Protein AF-A0A167T8W3-F1 (afdb_monomer_lite)

Foldseek 3Di:
DVVVVVQVVCCVVQVAHVVLVVVLVVVCPPFDLLDLVRQLVSVVSVCVRSVHDDDPVNSVVSSCCSNVVVPPVPVVVVVVVVPPD

pLDDT: mean 78.42, std 10.74, range [47.06, 90.25]

Organism: NCBI:txid294699

Radius of gyration: 16.36 Å; chains: 1; bounding box: 42×39×31 Å

InterPro domains:
  IPR025942 Stage VI sporulation protein F [PF14069] (7-78)

Sequence (85 aa):
MMDNQFFKNVEKKTGVNMKDILELANSLQHANFKDEQTVRGVIKRVAQIANRKVPKELEDKIVQTIIQNGKQLDFNTIANMINKK

Secondary structure (DSSP, 8-state):
--HHHHHHHHHHHH---HHHHHHHHHHHTT--TTSHHHHHHHHHHHHHHTT----HHHHHHHHHHHHHTTT---HHHHHHHHS--

Structure (mmCIF, N/CA/C/O backbone):
data_AF-A0A167T8W3-F1
#
_entry.id   AF-A0A167T8W3-F1
#
loop_
_atom_site.group_PDB
_atom_site.id
_atom_site.type_symbol
_atom_site.label_atom_id
_atom_site.label_alt_id
_atom_site.label_comp_id
_atom_site.label_asym_id
_atom_site.label_entity_id
_atom_site.label_seq_id
_atom_site.pdbx_PDB_ins_code
_atom_site.Cartn_x
_atom_site.Cartn_y
_atom_site.Cartn_z
_atom_site.occupancy
_atom_site.B_iso_or_equiv
_atom_site.auth_seq_id
_atom_site.auth_comp_id
_atom_site.auth_asym_id
_atom_site.auth_atom_id
_atom_site.pdbx_PDB_model_num
ATOM 1 N N . MET A 1 1 ? -2.110 -27.013 0.318 1.00 52.47 1 MET A N 1
ATOM 2 C CA . MET A 1 1 ? -2.892 -26.974 1.582 1.00 52.47 1 MET A CA 1
ATOM 3 C C . MET A 1 1 ? -2.361 -25.953 2.602 1.00 52.47 1 MET A C 1
ATOM 5 O O . MET A 1 1 ? -3.121 -25.589 3.490 1.00 52.47 1 MET A O 1
ATOM 9 N N . MET A 1 2 ? -1.121 -25.450 2.475 1.00 51.12 2 MET A N 1
ATOM 10 C CA . MET A 1 2 ? -0.550 -24.420 3.369 1.00 51.12 2 MET A CA 1
ATOM 11 C C . MET A 1 2 ? -1.120 -23.001 3.162 1.00 51.12 2 MET A C 1
ATOM 13 O O . MET A 1 2 ? -1.238 -22.251 4.127 1.00 51.12 2 MET A O 1
ATOM 17 N N . ASP A 1 3 ? -1.558 -22.656 1.948 1.00 60.22 3 ASP A N 1
ATOM 18 C CA . ASP A 1 3 ? -2.154 -21.351 1.613 1.00 60.22 3 ASP A CA 1
ATOM 19 C C . ASP A 1 3 ? -3.368 -20.965 2.476 1.00 60.22 3 ASP A C 1
ATOM 21 O O . ASP A 1 3 ? -3.494 -19.833 2.941 1.00 60.22 3 ASP A O 1
ATOM 25 N N . ASN A 1 4 ? -4.242 -21.926 2.786 1.00 67.06 4 ASN A N 1
ATOM 26 C CA . ASN A 1 4 ? -5.501 -21.639 3.477 1.00 67.06 4 ASN A CA 1
ATOM 27 C C . ASN A 1 4 ? -5.326 -21.115 4.910 1.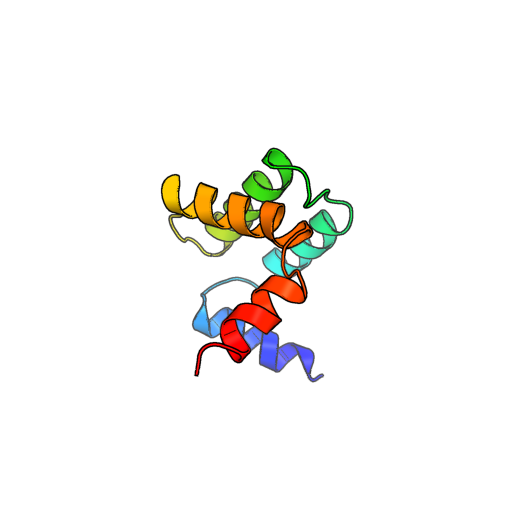00 67.06 4 ASN A C 1
ATOM 29 O O . ASN A 1 4 ? -6.213 -20.422 5.404 1.00 67.06 4 ASN A O 1
ATOM 33 N N . GLN A 1 5 ? -4.238 -21.454 5.606 1.00 79.19 5 GLN A N 1
ATOM 34 C CA . GLN A 1 5 ? -4.014 -20.995 6.985 1.00 79.19 5 GLN A CA 1
ATOM 35 C C . GLN A 1 5 ? -3.536 -19.543 7.018 1.00 79.19 5 GLN A C 1
ATOM 37 O O . GLN A 1 5 ? -4.035 -18.748 7.815 1.00 79.19 5 GLN A O 1
ATOM 42 N N . PHE A 1 6 ? -2.619 -19.182 6.119 1.00 79.62 6 PHE A N 1
ATOM 43 C CA . PHE A 1 6 ? -2.169 -17.804 5.962 1.00 79.62 6 PHE A CA 1
ATOM 44 C C . PHE A 1 6 ? -3.343 -16.895 5.577 1.00 79.62 6 PHE A C 1
ATOM 46 O O . PHE A 1 6 ? -3.611 -15.909 6.264 1.00 79.62 6 PHE A O 1
ATOM 53 N N . PHE A 1 7 ? -4.114 -17.293 4.561 1.00 78.00 7 PHE A N 1
ATOM 54 C CA . PHE A 1 7 ? -5.266 -16.536 4.078 1.00 78.00 7 PHE A CA 1
ATOM 55 C C . PHE A 1 7 ? -6.349 -16.339 5.140 1.00 78.00 7 PHE A C 1
ATOM 57 O O . PHE A 1 7 ? -6.781 -15.210 5.372 1.00 78.00 7 PHE A O 1
ATOM 64 N N . LYS A 1 8 ? -6.714 -17.401 5.871 1.00 80.38 8 LYS A N 1
ATOM 65 C CA . LYS A 1 8 ? -7.678 -17.311 6.979 1.00 80.38 8 LYS A CA 1
ATOM 66 C C . LYS A 1 8 ? -7.192 -16.417 8.115 1.00 80.38 8 LYS A C 1
ATOM 68 O O . LYS A 1 8 ? -7.997 -15.725 8.731 1.00 80.38 8 LYS A O 1
ATOM 73 N N . ASN A 1 9 ? -5.897 -16.430 8.423 1.00 83.75 9 ASN A N 1
ATOM 74 C CA . ASN A 1 9 ? -5.347 -15.598 9.490 1.00 83.75 9 ASN A CA 1
ATOM 75 C C . ASN A 1 9 ? -5.314 -14.119 9.110 1.00 83.75 9 ASN A C 1
ATOM 77 O O . ASN A 1 9 ? -5.561 -13.276 9.970 1.00 83.75 9 ASN A O 1
ATOM 81 N N . VAL A 1 10 ? -5.028 -13.799 7.848 1.00 81.06 10 VAL A N 1
ATOM 82 C CA . VAL A 1 10 ? -5.114 -12.423 7.355 1.00 81.06 10 VAL A CA 1
ATOM 83 C C . VAL A 1 10 ? -6.568 -11.965 7.360 1.00 81.06 10 VAL A C 1
ATOM 85 O O . VAL A 1 10 ? -6.849 -10.965 8.007 1.00 81.06 10 VAL A O 1
ATOM 88 N N . GLU A 1 11 ? -7.494 -12.729 6.772 1.00 82.06 11 GLU A N 1
ATOM 89 C CA . GLU A 1 11 ? -8.931 -12.410 6.764 1.00 82.06 11 GLU A CA 1
ATOM 90 C C . GLU A 1 11 ? -9.479 -12.179 8.180 1.00 82.06 11 GLU A C 1
ATOM 92 O O . GLU A 1 11 ? -10.130 -11.170 8.436 1.00 82.06 11 GLU A O 1
ATOM 97 N N . LYS A 1 12 ? -9.131 -13.035 9.150 1.00 83.62 12 LYS A N 1
ATOM 98 C CA . LYS A 1 12 ? -9.531 -12.853 10.557 1.00 83.62 12 LYS A CA 1
ATOM 99 C C . LYS A 1 12 ? -8.941 -11.604 11.213 1.00 83.62 12 LYS A C 1
ATOM 101 O O . LYS A 1 12 ? -9.587 -11.013 12.072 1.00 83.62 12 LYS A O 1
ATOM 106 N N . LYS A 1 13 ? -7.704 -11.231 10.876 1.00 81.00 13 LYS A N 1
ATOM 107 C CA . LYS A 1 13 ? -7.006 -10.090 11.493 1.00 81.00 13 LYS A CA 1
ATOM 108 C C . LYS A 1 13 ? -7.389 -8.756 10.866 1.00 81.00 13 LYS A C 1
ATOM 110 O O . LYS A 1 13 ? -7.405 -7.742 11.5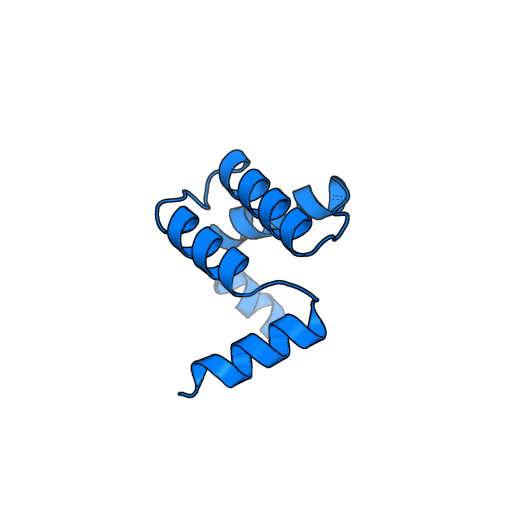59 1.00 81.00 13 LYS A O 1
ATOM 115 N N . THR A 1 14 ? -7.640 -8.742 9.563 1.00 76.00 14 THR A N 1
ATOM 116 C CA . THR A 1 14 ? -7.874 -7.514 8.798 1.00 76.00 14 THR A CA 1
ATOM 117 C C . THR A 1 14 ? -9.341 -7.320 8.429 1.00 76.00 14 THR A C 1
ATOM 119 O O . THR A 1 14 ? -9.721 -6.196 8.116 1.00 76.00 14 THR A O 1
ATOM 122 N N . GLY A 1 15 ? -10.165 -8.372 8.498 1.00 78.62 15 GLY A N 1
ATOM 123 C CA . GLY A 1 15 ? -11.561 -8.366 8.049 1.00 78.62 15 GLY A CA 1
ATOM 124 C C . GLY A 1 15 ? -11.713 -8.379 6.525 1.00 78.62 15 GLY A C 1
ATOM 125 O O . GLY A 1 15 ? -12.797 -8.118 6.017 1.00 78.62 15 GLY A O 1
ATOM 126 N N . VAL A 1 16 ? -10.623 -8.631 5.800 1.00 82.75 16 VAL A N 1
ATOM 127 C CA . VAL A 1 16 ? -10.546 -8.543 4.339 1.00 82.75 16 VAL A CA 1
ATOM 128 C C . VAL A 1 16 ? -10.836 -9.898 3.709 1.00 82.75 16 VAL A C 1
ATOM 130 O O . VAL A 1 16 ? -10.168 -10.874 4.048 1.00 82.75 16 VAL A O 1
ATOM 133 N N . ASN A 1 17 ? -11.748 -9.943 2.735 1.00 84.31 17 ASN A N 1
ATOM 134 C CA . ASN A 1 17 ? -12.027 -11.161 1.983 1.00 84.31 17 ASN A CA 1
ATOM 135 C C . ASN A 1 17 ? -10.853 -11.514 1.061 1.00 84.31 17 ASN A C 1
ATOM 137 O O . ASN A 1 17 ? -10.419 -10.711 0.230 1.00 84.31 17 ASN A O 1
ATOM 141 N N . MET A 1 18 ? -10.345 -12.738 1.186 1.00 82.75 18 MET A N 1
ATOM 142 C CA . MET A 1 18 ? -9.199 -13.166 0.384 1.00 82.75 18 MET A CA 1
ATOM 143 C C . MET A 1 18 ? -9.500 -13.328 -1.101 1.00 82.75 18 MET A C 1
ATOM 145 O O . MET A 1 18 ? -8.601 -13.163 -1.923 1.00 82.75 18 MET A O 1
ATOM 149 N N . LYS A 1 19 ? -10.758 -13.579 -1.463 1.00 84.38 19 LYS A N 1
ATOM 150 C CA . LYS A 1 19 ? -11.179 -13.617 -2.862 1.00 84.38 19 LYS A CA 1
ATOM 151 C C . LYS A 1 19 ? -10.961 -12.260 -3.538 1.00 84.38 19 LYS A C 1
ATOM 153 O O . LYS A 1 19 ? -10.316 -12.209 -4.580 1.00 84.38 19 LYS A O 1
ATOM 158 N N . ASP A 1 20 ? -11.383 -11.174 -2.891 1.00 84.00 20 ASP A N 1
ATOM 159 C CA . ASP A 1 20 ? -11.229 -9.812 -3.420 1.00 84.00 20 ASP A CA 1
ATOM 160 C C . ASP A 1 20 ? -9.751 -9.419 -3.556 1.00 84.00 20 ASP A C 1
ATOM 162 O O . ASP A 1 20 ? -9.355 -8.769 -4.523 1.00 84.00 20 ASP A O 1
ATOM 166 N N . ILE A 1 21 ? -8.907 -9.854 -2.613 1.00 81.12 21 ILE A N 1
ATOM 167 C CA . ILE A 1 21 ? -7.455 -9.638 -2.674 1.00 81.12 21 ILE A CA 1
ATOM 168 C C . ILE A 1 21 ? -6.818 -10.413 -3.829 1.00 81.12 21 ILE A C 1
ATOM 170 O O . ILE A 1 21 ? -5.952 -9.868 -4.511 1.00 81.12 21 ILE A O 1
ATOM 174 N N . LEU A 1 22 ? -7.234 -11.656 -4.073 1.00 85.81 22 LEU A N 1
ATOM 175 C CA . LEU A 1 22 ? -6.730 -12.462 -5.187 1.00 85.81 22 LEU A CA 1
ATOM 176 C C . LEU A 1 22 ? -7.186 -11.911 -6.544 1.00 85.81 22 LEU A C 1
ATOM 178 O O . LEU A 1 22 ? -6.388 -11.853 -7.480 1.00 85.81 22 LEU A O 1
ATOM 182 N N . GLU A 1 23 ? -8.439 -11.476 -6.666 1.00 85.62 23 GLU A N 1
ATOM 183 C CA . GLU A 1 23 ? -8.945 -10.813 -7.875 1.00 85.62 23 GLU A CA 1
ATOM 184 C C . GLU A 1 23 ? -8.199 -9.502 -8.136 1.00 85.62 23 GLU A C 1
ATOM 186 O O . GLU A 1 23 ? -7.765 -9.237 -9.261 1.00 85.62 23 GLU A O 1
ATOM 191 N N . LEU A 1 24 ? -7.955 -8.723 -7.079 1.00 83.38 24 LEU A N 1
ATOM 192 C CA . LEU A 1 24 ? -7.139 -7.526 -7.170 1.00 83.38 24 LEU A CA 1
ATOM 193 C C . LEU A 1 24 ? -5.717 -7.877 -7.622 1.00 83.38 24 LEU A C 1
ATOM 195 O O . LEU A 1 24 ? -5.255 -7.315 -8.608 1.00 83.38 24 LEU A O 1
ATOM 199 N N . ALA A 1 25 ? -5.045 -8.827 -6.974 1.00 82.56 25 ALA A N 1
ATOM 200 C CA . ALA A 1 25 ? -3.691 -9.240 -7.335 1.00 82.56 25 ALA A CA 1
ATOM 201 C C . ALA A 1 25 ? -3.585 -9.654 -8.811 1.00 82.56 25 ALA A C 1
ATOM 203 O O . ALA A 1 25 ? -2.690 -9.170 -9.500 1.00 82.56 25 ALA A O 1
ATOM 204 N N . ASN A 1 26 ? -4.532 -10.454 -9.317 1.00 85.31 26 ASN A N 1
ATOM 205 C CA . ASN A 1 26 ? -4.603 -10.829 -1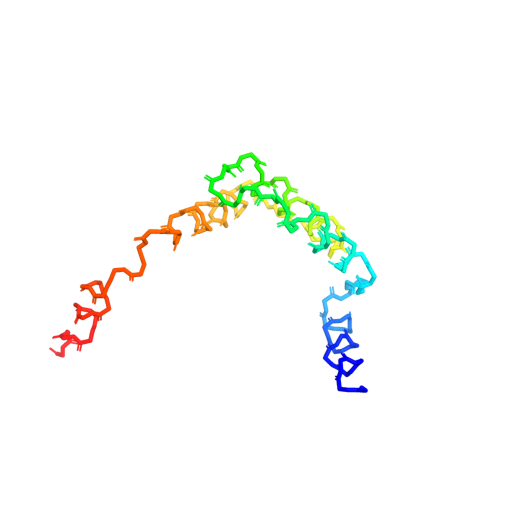0.734 1.00 85.31 26 ASN A CA 1
ATOM 206 C C . ASN A 1 26 ? -4.763 -9.602 -11.647 1.00 85.31 26 ASN A C 1
ATOM 208 O O . ASN A 1 26 ? -4.045 -9.464 -12.636 1.00 85.31 26 ASN A O 1
ATOM 212 N N . SER A 1 27 ? -5.647 -8.662 -11.291 1.00 81.19 27 SER A N 1
ATOM 213 C CA . SER A 1 27 ? -5.838 -7.425 -12.065 1.00 81.19 27 SER A CA 1
ATOM 214 C C . SER A 1 27 ? -4.592 -6.530 -12.100 1.00 81.19 27 SER A C 1
ATOM 216 O O . SER A 1 27 ? -4.410 -5.747 -13.032 1.00 81.19 27 SER A O 1
ATOM 218 N N . LEU A 1 28 ? -3.721 -6.658 -11.096 1.00 79.44 28 LEU A N 1
ATOM 219 C CA . LEU A 1 28 ? -2.518 -5.851 -10.932 1.00 79.44 28 LEU A CA 1
ATOM 220 C C . LEU A 1 28 ? -1.248 -6.493 -11.496 1.00 79.44 28 LEU A C 1
ATOM 222 O O . LEU A 1 28 ? -0.215 -5.830 -11.526 1.00 79.44 28 LEU A O 1
ATOM 226 N N . GLN A 1 29 ? -1.299 -7.734 -11.989 1.00 76.25 29 GLN A N 1
ATOM 227 C CA . GLN A 1 29 ? -0.127 -8.401 -12.580 1.00 76.25 29 GLN A CA 1
ATOM 228 C C . GLN A 1 29 ? 0.464 -7.638 -13.777 1.00 76.25 29 GLN A C 1
ATOM 230 O O . GLN A 1 29 ? 1.657 -7.745 -14.041 1.00 76.25 29 GLN A O 1
ATOM 235 N N . HIS A 1 30 ? -0.354 -6.837 -14.466 1.00 76.06 30 HIS A N 1
ATOM 236 C CA . HIS A 1 30 ? 0.056 -5.990 -15.591 1.00 76.06 30 HIS A CA 1
ATOM 237 C C . HIS A 1 30 ? 0.104 -4.493 -15.233 1.00 76.06 30 HIS A C 1
ATOM 239 O O . HIS A 1 30 ? 0.271 -3.650 -16.113 1.00 76.06 30 HIS A O 1
ATOM 245 N N . ALA A 1 31 ? -0.081 -4.137 -13.958 1.00 77.12 31 ALA A N 1
ATOM 246 C CA . ALA A 1 31 ? -0.117 -2.747 -13.526 1.00 77.12 31 ALA A CA 1
ATOM 247 C C . ALA A 1 31 ? 1.293 -2.142 -13.453 1.00 77.12 31 ALA A C 1
ATOM 249 O O . ALA A 1 31 ? 2.254 -2.773 -13.011 1.00 77.12 31 ALA A O 1
ATOM 250 N N . ASN A 1 32 ? 1.414 -0.874 -13.849 1.00 78.38 32 ASN A N 1
ATOM 251 C CA . ASN A 1 32 ? 2.662 -0.133 -13.739 1.00 78.38 32 ASN A CA 1
ATOM 252 C C . ASN A 1 32 ? 2.807 0.498 -12.346 1.00 78.38 32 ASN A C 1
ATOM 254 O O . ASN A 1 32 ? 2.348 1.609 -12.102 1.00 78.38 32 ASN A O 1
ATOM 258 N N . PHE A 1 33 ? 3.511 -0.174 -11.436 1.00 78.38 33 PHE A N 1
ATOM 259 C CA . PHE A 1 33 ? 3.774 0.341 -10.083 1.00 78.38 33 PHE A CA 1
ATOM 260 C C . PHE A 1 33 ? 4.783 1.502 -10.022 1.00 78.38 33 PHE A C 1
ATOM 262 O O . PHE A 1 33 ? 5.111 1.977 -8.938 1.00 78.38 33 PHE A O 1
ATOM 269 N N . LYS A 1 34 ? 5.285 1.968 -11.172 1.00 79.56 34 LYS A N 1
ATOM 270 C CA . LYS A 1 34 ? 6.077 3.203 -11.274 1.00 79.56 34 LYS A CA 1
ATOM 271 C C . LYS A 1 34 ? 5.205 4.432 -11.532 1.00 79.56 34 LYS A C 1
ATOM 273 O O . LYS A 1 34 ? 5.704 5.548 -11.439 1.00 79.56 34 LYS A O 1
ATOM 278 N N . ASP A 1 35 ? 3.937 4.226 -11.879 1.00 84.00 35 ASP A N 1
ATOM 279 C CA . ASP A 1 35 ? 2.985 5.289 -12.164 1.00 84.00 35 ASP A CA 1
ATOM 280 C C . ASP A 1 35 ? 2.164 5.641 -10.916 1.00 84.00 35 ASP A C 1
ATOM 282 O O . ASP A 1 35 ? 1.528 4.784 -10.295 1.00 84.00 35 ASP A O 1
ATOM 286 N N . GLU A 1 36 ? 2.166 6.924 -10.556 1.00 85.50 36 GLU A N 1
ATOM 287 C CA . GLU A 1 36 ? 1.485 7.424 -9.360 1.00 85.50 36 GLU A CA 1
ATOM 288 C C . GLU A 1 36 ? -0.013 7.150 -9.389 1.00 85.50 36 GLU A C 1
ATOM 290 O O . GLU A 1 36 ? -0.592 6.728 -8.387 1.00 85.50 36 GLU A O 1
ATOM 295 N N . GLN A 1 37 ? -0.643 7.355 -10.544 1.00 86.12 37 GLN A N 1
ATOM 296 C CA . GLN A 1 37 ? -2.084 7.186 -10.687 1.00 86.12 37 GLN A CA 1
ATOM 297 C C . GLN A 1 37 ? -2.482 5.722 -10.511 1.00 86.12 37 GLN A C 1
ATOM 299 O O . GLN A 1 37 ? -3.461 5.422 -9.825 1.00 86.12 37 GLN A O 1
ATOM 304 N N . THR A 1 38 ? -1.681 4.817 -11.070 1.00 85.88 38 THR A N 1
ATOM 305 C CA . THR A 1 38 ? -1.854 3.373 -10.955 1.00 85.88 38 THR A CA 1
ATOM 306 C C . THR A 1 38 ? -1.732 2.936 -9.500 1.00 85.88 38 THR A C 1
ATOM 308 O O . THR A 1 38 ? -2.660 2.329 -8.965 1.00 85.88 38 THR A O 1
ATOM 311 N N . VAL A 1 39 ? -0.641 3.308 -8.822 1.00 86.81 39 VAL A N 1
ATOM 312 C CA . VAL A 1 39 ? -0.401 2.964 -7.410 1.00 86.81 39 VAL A CA 1
ATOM 313 C C . VAL A 1 39 ? -1.497 3.530 -6.505 1.00 86.81 39 VAL A C 1
ATOM 315 O O . VAL A 1 39 ? -2.041 2.813 -5.664 1.00 86.81 39 VAL A O 1
ATOM 318 N N . ARG A 1 40 ? -1.887 4.791 -6.715 1.00 90.19 40 ARG A N 1
ATOM 319 C CA . ARG A 1 40 ? -2.978 5.439 -5.979 1.00 90.19 40 ARG A CA 1
ATOM 320 C C . ARG A 1 40 ? -4.305 4.693 -6.174 1.00 90.19 40 ARG A C 1
ATOM 322 O O . ARG A 1 40 ? -5.023 4.426 -5.210 1.00 90.19 40 ARG A O 1
ATOM 329 N N . GLY A 1 41 ? -4.609 4.286 -7.407 1.00 88.31 41 GLY A N 1
ATOM 330 C CA . GLY A 1 41 ? -5.782 3.472 -7.734 1.00 88.31 41 GLY A CA 1
ATOM 331 C C . GLY A 1 41 ? -5.798 2.123 -7.008 1.00 88.31 41 GLY A C 1
ATOM 332 O O . GLY A 1 41 ? -6.839 1.723 -6.482 1.00 88.31 41 GLY A O 1
ATOM 333 N N . VAL A 1 42 ? -4.644 1.455 -6.913 1.00 86.31 42 VAL A N 1
ATOM 334 C CA . VAL A 1 42 ? -4.491 0.211 -6.142 1.00 86.31 42 VAL A CA 1
ATOM 335 C C . VAL A 1 42 ? -4.794 0.435 -4.665 1.00 86.31 42 VAL A C 1
ATOM 337 O O . VAL A 1 42 ? -5.609 -0.285 -4.091 1.00 86.31 42 VAL A O 1
ATOM 340 N N . ILE A 1 43 ? -4.171 1.444 -4.052 1.00 87.50 43 ILE A N 1
ATOM 341 C CA . ILE A 1 43 ? -4.311 1.721 -2.617 1.00 87.50 43 ILE A CA 1
ATOM 342 C C . ILE A 1 43 ? -5.771 1.993 -2.261 1.00 87.50 43 ILE A C 1
ATOM 344 O O . ILE A 1 43 ? -6.268 1.438 -1.281 1.00 87.50 43 ILE A O 1
ATOM 348 N N . LYS A 1 44 ? -6.488 2.775 -3.079 1.00 88.38 44 LYS A N 1
ATOM 349 C CA . LYS A 1 44 ? -7.923 3.022 -2.875 1.00 88.38 44 LYS A CA 1
ATOM 350 C C . LYS A 1 44 ? -8.746 1.743 -2.920 1.00 88.38 44 LYS A C 1
ATOM 352 O O . LYS A 1 44 ? -9.580 1.544 -2.041 1.00 88.38 44 LYS A O 1
ATOM 357 N N . ARG A 1 45 ? -8.499 0.864 -3.898 1.00 85.62 45 ARG A N 1
ATOM 358 C CA . ARG A 1 45 ? -9.208 -0.420 -3.993 1.00 85.62 45 ARG A CA 1
ATOM 359 C C . ARG A 1 45 ? -8.944 -1.289 -2.766 1.00 85.62 45 ARG A C 1
ATOM 361 O O . ARG A 1 45 ? -9.893 -1.777 -2.166 1.00 85.62 45 ARG A O 1
ATOM 368 N N . VAL A 1 46 ? -7.688 -1.415 -2.331 1.00 84.19 46 VAL A N 1
ATOM 369 C CA . VAL A 1 46 ? -7.342 -2.159 -1.104 1.00 84.19 46 VAL A CA 1
ATOM 370 C C . VAL A 1 46 ? -8.023 -1.551 0.124 1.00 84.19 46 VAL A C 1
ATOM 372 O O . VAL A 1 46 ? -8.581 -2.280 0.939 1.00 84.19 46 VAL A O 1
ATOM 375 N N . ALA A 1 47 ? -8.014 -0.223 0.253 1.00 87.50 47 ALA A N 1
ATOM 376 C CA . ALA A 1 47 ? -8.651 0.488 1.358 1.00 87.50 47 ALA A CA 1
ATOM 377 C C . ALA A 1 47 ? -10.167 0.245 1.413 1.00 87.50 47 ALA A C 1
ATOM 379 O O . ALA A 1 47 ? -10.717 0.043 2.496 1.00 87.50 47 ALA A O 1
ATOM 380 N N . GLN A 1 48 ? -10.828 0.216 0.251 1.00 86.62 48 GLN A N 1
ATOM 381 C CA . GLN A 1 48 ? -12.250 -0.110 0.131 1.00 86.62 48 GLN A CA 1
ATOM 382 C C . GLN A 1 48 ? -12.538 -1.557 0.536 1.00 86.62 48 GLN A C 1
ATOM 384 O O . GLN A 1 48 ? -13.440 -1.779 1.338 1.00 86.62 48 GLN A O 1
ATOM 389 N N . ILE A 1 49 ? -11.745 -2.521 0.053 1.00 84.56 49 ILE A N 1
ATOM 390 C CA . ILE A 1 49 ? -11.899 -3.942 0.411 1.00 84.56 49 ILE A CA 1
ATOM 391 C C . ILE A 1 49 ? -11.671 -4.140 1.920 1.00 84.56 49 ILE A C 1
ATOM 393 O O . ILE A 1 49 ? -12.414 -4.859 2.581 1.00 84.56 49 ILE A O 1
ATOM 397 N N . ALA A 1 50 ? -10.677 -3.461 2.495 1.00 82.81 50 ALA A N 1
ATOM 398 C CA . ALA A 1 50 ? -10.406 -3.495 3.931 1.00 82.81 50 ALA A CA 1
ATOM 399 C C . ALA A 1 50 ? -11.388 -2.675 4.776 1.00 82.81 50 ALA A C 1
ATOM 401 O O . ALA A 1 50 ? -11.270 -2.669 6.002 1.00 82.81 50 ALA A O 1
ATOM 402 N N . ASN A 1 51 ? -12.322 -1.958 4.145 1.00 83.69 51 ASN A N 1
ATOM 403 C CA . ASN A 1 51 ? -13.226 -1.014 4.793 1.00 83.69 51 ASN A CA 1
ATOM 404 C C . ASN A 1 51 ? -12.486 -0.040 5.738 1.00 83.69 51 ASN A C 1
ATOM 406 O O . ASN A 1 51 ? -12.936 0.282 6.842 1.00 83.69 51 ASN A O 1
ATOM 410 N N . ARG A 1 52 ? -11.294 0.407 5.321 1.00 83.75 52 ARG A N 1
ATOM 411 C CA . ARG A 1 52 ? -10.437 1.333 6.068 1.00 83.75 52 ARG A CA 1
ATOM 412 C C . ARG A 1 52 ? -10.407 2.681 5.366 1.00 83.75 52 ARG A C 1
ATOM 414 O O . ARG A 1 52 ? -10.159 2.776 4.169 1.00 83.75 52 ARG A O 1
ATOM 421 N N . LYS A 1 53 ? -10.599 3.754 6.135 1.00 83.81 53 LYS A N 1
ATOM 422 C CA . LYS A 1 53 ? -10.395 5.118 5.640 1.00 83.81 53 LYS A CA 1
ATOM 423 C C . LYS A 1 53 ? -8.898 5.400 5.553 1.00 83.81 53 LYS A C 1
ATOM 425 O O . LYS A 1 53 ? -8.212 5.377 6.571 1.00 83.81 53 LYS A O 1
ATOM 430 N N . VAL A 1 54 ? -8.417 5.690 4.349 1.00 84.62 54 VAL A N 1
ATOM 431 C CA . VAL A 1 54 ? -7.055 6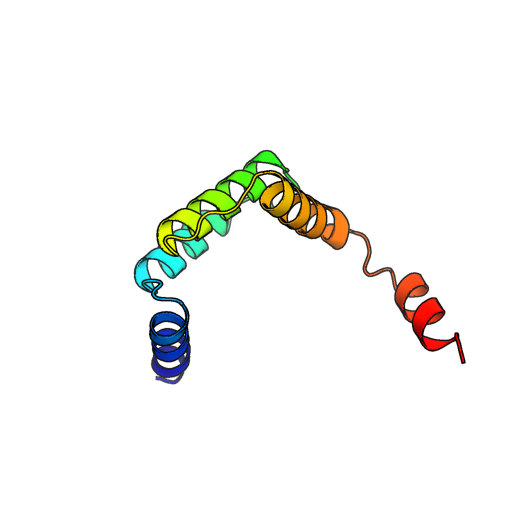.177 4.114 1.00 84.62 54 VAL A CA 1
ATOM 432 C C . VAL A 1 54 ? -7.154 7.679 3.826 1.00 84.62 54 VAL A C 1
ATOM 434 O O . VAL A 1 54 ? -7.735 8.055 2.808 1.00 84.62 54 VAL A O 1
ATOM 437 N N . PRO A 1 55 ? -6.684 8.558 4.729 1.00 90.25 55 PRO A N 1
ATOM 438 C CA . PRO A 1 55 ? -6.642 9.992 4.463 1.00 90.25 55 PRO A CA 1
ATOM 439 C C . PRO A 1 55 ? -5.616 10.301 3.367 1.00 90.25 55 PRO A C 1
ATOM 441 O O . PRO A 1 55 ? -4.633 9.573 3.224 1.00 90.25 55 PRO A O 1
ATOM 444 N N . LYS A 1 56 ? -5.817 11.404 2.633 1.00 87.44 56 LYS A N 1
ATOM 445 C CA . LYS A 1 56 ? -4.960 11.795 1.497 1.00 87.44 56 LYS A CA 1
ATOM 446 C C . LYS A 1 56 ? -3.472 11.812 1.854 1.00 87.44 56 LYS A C 1
ATOM 448 O O . LYS A 1 56 ? -2.672 11.245 1.133 1.00 87.44 56 LYS A O 1
ATOM 453 N N . GLU A 1 57 ? -3.115 12.357 3.014 1.00 88.81 57 GLU A N 1
ATOM 454 C CA . GLU A 1 57 ? -1.718 12.407 3.465 1.00 88.81 57 GLU A CA 1
ATOM 455 C C . GLU A 1 57 ? -1.090 11.018 3.654 1.00 88.81 57 GLU A C 1
ATOM 457 O O . GLU A 1 57 ? 0.097 10.822 3.398 1.00 88.81 57 GLU A O 1
ATOM 462 N N . LEU A 1 58 ? -1.877 10.039 4.115 1.00 88.75 58 LEU A N 1
ATOM 463 C CA . LEU A 1 58 ? -1.412 8.662 4.268 1.00 88.75 58 LEU A CA 1
ATOM 464 C C . LEU A 1 58 ? -1.316 7.974 2.907 1.00 88.75 58 LEU A C 1
ATOM 466 O O . LEU A 1 58 ? -0.343 7.273 2.650 1.00 88.75 58 LEU A O 1
ATOM 470 N N . GLU A 1 59 ? -2.302 8.198 2.040 1.00 88.06 59 GLU A N 1
ATOM 471 C CA . GLU A 1 59 ? -2.296 7.722 0.659 1.00 88.06 59 GLU A CA 1
ATOM 472 C C . GLU A 1 59 ? -1.046 8.220 -0.074 1.00 88.06 59 GLU A C 1
ATOM 474 O O . GLU A 1 59 ? -0.280 7.404 -0.575 1.00 88.06 59 GLU A O 1
ATOM 479 N N . ASP A 1 60 ? -0.775 9.525 -0.040 1.00 89.62 60 ASP A N 1
ATOM 480 C CA . ASP A 1 60 ? 0.391 10.137 -0.679 1.00 89.62 60 ASP A CA 1
ATOM 481 C C . ASP A 1 60 ? 1.705 9.602 -0.105 1.00 89.62 60 ASP A C 1
ATOM 483 O O . ASP A 1 60 ? 2.614 9.286 -0.867 1.00 89.62 60 ASP A O 1
ATOM 487 N N . LYS A 1 61 ? 1.801 9.385 1.215 1.00 88.00 61 LYS A N 1
ATOM 488 C CA . LYS A 1 61 ? 2.977 8.731 1.812 1.00 88.00 61 LYS A CA 1
ATOM 489 C C . LYS A 1 61 ? 3.174 7.309 1.303 1.00 88.00 61 LYS A C 1
ATOM 491 O O . LYS A 1 61 ? 4.309 6.927 1.025 1.00 88.00 61 LYS A O 1
ATOM 496 N N . ILE A 1 62 ? 2.111 6.516 1.178 1.00 87.06 62 ILE A N 1
ATOM 497 C CA . ILE A 1 62 ? 2.207 5.135 0.683 1.00 87.06 62 ILE A CA 1
ATOM 498 C C . ILE A 1 62 ? 2.608 5.145 -0.795 1.00 87.06 62 ILE A C 1
ATOM 500 O O . ILE A 1 62 ? 3.537 4.440 -1.182 1.00 87.06 62 ILE A O 1
ATOM 504 N N . VAL A 1 63 ? 1.957 5.982 -1.603 1.00 88.12 63 VAL A N 1
ATOM 505 C CA . VAL A 1 63 ? 2.248 6.162 -3.029 1.00 88.12 63 VAL A CA 1
ATOM 506 C C . VAL A 1 63 ? 3.703 6.583 -3.230 1.00 88.12 63 VAL A C 1
ATOM 508 O O . VAL A 1 63 ? 4.447 5.921 -3.953 1.00 88.12 63 VAL A O 1
ATOM 511 N N . GLN A 1 64 ? 4.135 7.632 -2.529 1.00 86.44 64 GLN A N 1
ATOM 512 C CA . GLN A 1 64 ? 5.505 8.121 -2.560 1.00 86.44 64 GLN A CA 1
ATOM 513 C C . GLN A 1 64 ? 6.480 7.022 -2.135 1.00 86.44 64 GLN A C 1
ATOM 515 O O . GLN A 1 64 ? 7.494 6.833 -2.794 1.00 86.44 64 GLN A O 1
ATOM 520 N N . THR A 1 65 ? 6.170 6.258 -1.086 1.00 84.25 65 THR A N 1
ATOM 521 C CA . THR A 1 65 ? 7.010 5.143 -0.628 1.00 84.25 65 THR A CA 1
ATOM 522 C C . THR A 1 65 ? 7.150 4.075 -1.711 1.00 84.25 65 THR A C 1
ATOM 524 O O . THR A 1 65 ? 8.267 3.645 -1.971 1.00 84.25 65 THR A O 1
ATOM 527 N N . ILE A 1 66 ? 6.064 3.673 -2.374 1.00 81.62 66 ILE A N 1
ATOM 528 C CA . ILE A 1 66 ? 6.077 2.636 -3.418 1.00 81.62 66 ILE A CA 1
ATOM 529 C C . ILE A 1 66 ? 6.858 3.106 -4.655 1.00 81.62 66 ILE A C 1
ATOM 531 O O . ILE A 1 66 ? 7.695 2.367 -5.172 1.00 81.62 66 ILE A O 1
ATOM 535 N N . ILE A 1 67 ? 6.647 4.350 -5.092 1.00 83.12 67 ILE A N 1
ATOM 536 C C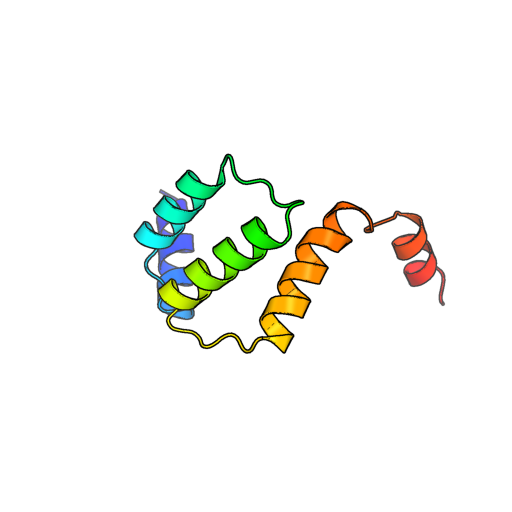A . ILE A 1 67 ? 7.328 4.921 -6.263 1.00 83.12 67 ILE A CA 1
ATOM 537 C C . ILE A 1 67 ? 8.805 5.217 -5.959 1.00 83.12 67 ILE A C 1
ATOM 539 O O . ILE A 1 67 ? 9.677 4.891 -6.765 1.00 83.12 67 ILE A O 1
ATOM 543 N N . GLN A 1 68 ? 9.114 5.811 -4.797 1.00 74.12 68 GLN A N 1
ATOM 544 C CA . GLN A 1 68 ? 10.484 6.165 -4.398 1.00 74.12 68 GLN A CA 1
ATOM 545 C C . GLN A 1 68 ? 11.326 4.936 -4.027 1.00 74.12 68 GLN A C 1
ATOM 547 O O . GLN A 1 68 ? 12.495 4.871 -4.415 1.00 74.12 68 GLN A O 1
ATOM 552 N N . ASN A 1 69 ? 10.759 3.929 -3.346 1.00 59.97 69 ASN A N 1
ATOM 553 C CA . ASN A 1 69 ? 11.473 2.672 -3.067 1.00 59.97 69 ASN A CA 1
ATOM 554 C C . ASN A 1 69 ? 11.649 1.796 -4.312 1.00 59.97 69 ASN A C 1
ATOM 556 O O . ASN A 1 69 ? 12.409 0.836 -4.268 1.00 59.97 69 ASN A O 1
ATOM 560 N N . GLY A 1 70 ? 11.058 2.163 -5.454 1.00 52.66 70 GLY A N 1
ATOM 561 C CA . GLY A 1 70 ? 11.446 1.604 -6.747 1.00 52.66 70 GLY A CA 1
ATOM 562 C C . GLY A 1 70 ? 12.891 1.933 -7.158 1.00 52.66 70 GLY A C 1
ATOM 563 O O . GLY A 1 70 ? 13.378 1.347 -8.124 1.00 52.66 70 GLY A O 1
ATOM 564 N N . LYS A 1 71 ? 13.580 2.861 -6.465 1.00 53.47 71 LYS A N 1
ATOM 565 C CA . LYS A 1 71 ? 14.960 3.270 -6.792 1.00 53.47 71 LYS A CA 1
ATOM 566 C C . LYS A 1 71 ? 15.941 3.415 -5.623 1.00 53.47 71 LYS A C 1
ATOM 568 O O . LYS A 1 71 ? 17.125 3.537 -5.905 1.00 53.47 71 LYS A O 1
ATOM 573 N N . GLN A 1 72 ? 15.519 3.436 -4.356 1.00 50.00 72 GLN A N 1
ATOM 574 C CA . GLN A 1 72 ? 16.415 3.849 -3.257 1.00 50.00 72 GLN A CA 1
ATOM 575 C C . GLN A 1 72 ? 16.317 2.975 -1.999 1.00 50.00 72 GLN A C 1
ATOM 577 O O . GLN A 1 72 ? 16.108 3.462 -0.896 1.00 50.00 72 GLN A O 1
ATOM 582 N N . LEU A 1 73 ? 16.551 1.675 -2.155 1.00 56.66 73 LEU A N 1
ATOM 583 C CA . LEU A 1 73 ? 17.398 0.955 -1.198 1.00 56.66 73 LEU A CA 1
ATOM 584 C C . LEU A 1 73 ? 18.788 0.893 -1.824 1.00 56.66 73 LEU A C 1
ATOM 586 O O . LEU A 1 73 ? 19.275 -0.158 -2.232 1.00 56.66 73 LEU A O 1
ATOM 590 N N . ASP A 1 74 ? 19.379 2.073 -2.005 1.00 61.84 74 ASP A N 1
ATOM 591 C CA . ASP A 1 74 ? 20.750 2.167 -2.467 1.00 61.84 74 ASP A CA 1
ATOM 592 C C . ASP A 1 74 ? 21.636 1.581 -1.362 1.00 61.84 74 ASP A C 1
ATOM 594 O O . ASP A 1 74 ? 21.511 1.947 -0.187 1.00 61.84 74 ASP A O 1
ATOM 598 N N . PHE A 1 75 ? 22.494 0.624 -1.715 1.00 63.50 75 PHE A N 1
ATOM 599 C CA . PHE A 1 75 ? 23.400 -0.033 -0.770 1.00 63.50 75 PHE A CA 1
ATOM 600 C C . PHE A 1 75 ? 24.198 0.990 0.058 1.00 63.50 75 PHE A C 1
ATOM 602 O O . PHE A 1 75 ? 24.515 0.721 1.216 1.00 63.50 75 PHE A O 1
ATOM 609 N N . ASN A 1 76 ? 24.453 2.187 -0.486 1.00 66.25 76 ASN A N 1
ATOM 610 C CA . ASN A 1 76 ? 25.130 3.273 0.218 1.00 66.25 76 ASN A CA 1
ATOM 611 C C . ASN A 1 76 ? 24.303 3.839 1.385 1.00 66.25 76 ASN A C 1
ATOM 613 O O . ASN A 1 76 ? 24.859 4.193 2.425 1.00 66.25 76 ASN A O 1
ATOM 617 N N . THR A 1 77 ? 22.974 3.897 1.268 1.00 69.88 77 THR A N 1
ATOM 618 C CA . THR A 1 77 ? 22.087 4.331 2.359 1.00 69.88 77 THR A CA 1
ATOM 619 C C . THR A 1 77 ? 22.086 3.317 3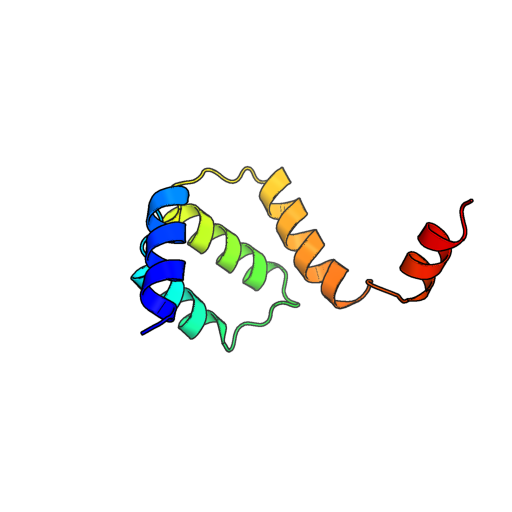.504 1.00 69.88 77 THR A C 1
ATOM 621 O O . THR A 1 77 ? 22.111 3.701 4.673 1.00 69.88 77 THR A O 1
ATOM 624 N N . ILE A 1 78 ? 22.129 2.023 3.173 1.00 71.56 78 ILE A N 1
ATOM 625 C CA . ILE A 1 78 ? 22.241 0.933 4.151 1.00 71.56 78 ILE A CA 1
ATOM 626 C C . ILE A 1 78 ? 23.621 0.972 4.825 1.00 71.56 78 ILE A C 1
ATOM 628 O O . ILE A 1 78 ? 23.711 0.928 6.051 1.00 71.56 78 ILE A O 1
ATOM 632 N N . ALA A 1 79 ? 24.693 1.142 4.046 1.00 75.12 79 ALA A N 1
ATOM 633 C CA . ALA A 1 79 ? 26.060 1.233 4.555 1.00 75.12 79 ALA A CA 1
ATOM 634 C C . ALA A 1 79 ? 26.248 2.411 5.527 1.00 75.12 79 ALA A C 1
ATOM 636 O O . ALA A 1 79 ? 26.851 2.245 6.586 1.00 75.12 79 ALA A O 1
ATOM 637 N N . ASN A 1 80 ? 25.671 3.578 5.228 1.00 74.62 80 ASN A N 1
ATOM 638 C CA . ASN A 1 80 ? 25.769 4.759 6.091 1.00 74.62 80 ASN A CA 1
ATOM 639 C C . ASN A 1 80 ? 24.987 4.633 7.407 1.00 74.62 80 ASN A C 1
ATOM 641 O O . ASN A 1 80 ? 25.373 5.244 8.403 1.00 74.62 80 ASN A O 1
ATOM 645 N N . MET A 1 81 ? 23.911 3.843 7.440 1.00 74.38 81 MET A N 1
ATOM 646 C CA . MET A 1 81 ? 23.207 3.534 8.690 1.00 74.38 81 MET A CA 1
ATOM 647 C C . MET A 1 81 ? 23.957 2.498 9.534 1.00 74.38 81 MET A C 1
ATOM 649 O O . MET A 1 81 ? 23.968 2.615 10.754 1.00 74.38 81 MET A O 1
ATOM 653 N N . ILE A 1 82 ? 24.619 1.525 8.899 1.00 78.75 82 ILE A N 1
ATOM 654 C CA . ILE A 1 82 ? 25.418 0.499 9.589 1.00 78.75 82 ILE A CA 1
ATOM 655 C C . ILE A 1 82 ? 26.719 1.086 10.155 1.00 78.75 82 ILE A C 1
ATOM 657 O O . ILE A 1 82 ? 27.161 0.679 11.227 1.00 78.75 82 ILE A O 1
ATOM 661 N N . ASN A 1 83 ? 27.330 2.050 9.461 1.00 68.31 83 ASN A N 1
ATOM 662 C CA . ASN A 1 83 ? 28.632 2.599 9.842 1.00 68.31 83 ASN A CA 1
ATOM 663 C C . ASN A 1 83 ? 28.563 3.754 10.859 1.00 68.31 83 ASN A C 1
ATOM 665 O O . ASN A 1 83 ? 29.598 4.263 11.284 1.00 68.31 83 ASN A O 1
ATOM 669 N N . LYS A 1 84 ? 27.363 4.179 11.272 1.00 57.50 84 LYS A N 1
ATOM 670 C CA . LYS A 1 84 ? 27.197 5.088 12.413 1.00 57.50 84 LYS A CA 1
ATOM 671 C C . LYS A 1 84 ? 27.195 4.272 13.706 1.00 57.50 84 LYS A C 1
ATOM 673 O O . LYS A 1 84 ? 26.142 3.884 14.207 1.00 57.50 84 LYS A O 1
ATOM 678 N N . LYS A 1 85 ? 28.399 3.998 14.201 1.00 47.06 85 LYS A N 1
ATOM 679 C CA . LYS A 1 85 ? 28.656 3.545 15.569 1.00 47.06 85 LYS A CA 1
ATOM 680 C C . LYS A 1 85 ? 29.108 4.723 16.424 1.00 47.06 85 LYS A C 1
ATOM 682 O O . LYS A 1 85 ? 29.790 5.610 15.863 1.00 47.06 85 LYS A O 1
#